Protein AF-A0A956EXV2-F1 (afdb_monomer_lite)

Structure (mmCIF, N/CA/C/O backbone):
data_AF-A0A956EXV2-F1
#
_entry.id   AF-A0A956EXV2-F1
#
loop_
_atom_site.group_PDB
_atom_site.id
_atom_site.type_symbol
_atom_site.label_atom_id
_atom_site.label_alt_id
_atom_site.label_comp_id
_atom_site.label_asym_id
_atom_site.label_entity_id
_atom_site.label_seq_id
_atom_site.pdbx_PDB_ins_code
_atom_site.Cartn_x
_atom_site.Cartn_y
_atom_site.Cartn_z
_atom_site.occupancy
_atom_site.B_iso_or_equiv
_atom_site.auth_seq_id
_atom_site.auth_comp_id
_atom_site.auth_asym_id
_atom_site.auth_atom_id
_atom_site.pdbx_PDB_model_num
ATOM 1 N N . MET A 1 1 ? 11.200 44.964 -52.178 1.00 50.19 1 MET A N 1
ATOM 2 C CA . MET A 1 1 ? 11.858 43.839 -51.474 1.00 50.19 1 MET A CA 1
ATOM 3 C C . MET A 1 1 ? 10.783 43.235 -50.560 1.00 50.19 1 MET A C 1
ATOM 5 O O . MET A 1 1 ? 10.459 43.882 -49.587 1.00 50.19 1 MET A O 1
ATOM 9 N N . ARG A 1 2 ? 9.928 42.245 -50.866 1.00 44.88 2 ARG A N 1
ATOM 10 C CA . ARG A 1 2 ? 9.985 40.913 -51.506 1.00 44.88 2 ARG A CA 1
ATOM 11 C C . ARG A 1 2 ? 10.967 39.927 -50.848 1.00 44.88 2 ARG A C 1
ATOM 13 O O . ARG A 1 2 ? 12.160 40.112 -51.040 1.00 44.88 2 ARG A O 1
ATOM 20 N N . ARG A 1 3 ? 10.377 38.839 -50.294 1.00 44.72 3 ARG A N 1
ATOM 21 C CA . ARG A 1 3 ? 10.898 37.462 -50.054 1.00 44.72 3 ARG A CA 1
ATOM 22 C C . ARG A 1 3 ? 11.590 37.248 -48.686 1.00 44.72 3 ARG A C 1
ATOM 24 O O . ARG A 1 3 ? 12.469 38.021 -48.370 1.00 44.72 3 ARG A O 1
ATOM 31 N N . GLN A 1 4 ? 11.305 36.256 -47.830 1.00 49.03 4 GLN A N 1
ATOM 32 C CA . GLN A 1 4 ? 10.443 35.062 -47.842 1.00 49.03 4 GLN A CA 1
ATOM 33 C C . GLN A 1 4 ? 10.133 34.625 -46.394 1.00 49.03 4 GLN A C 1
ATOM 35 O O . GLN A 1 4 ? 11.054 34.548 -45.589 1.00 49.03 4 GLN A O 1
ATOM 40 N N . LEU A 1 5 ? 8.892 34.235 -46.101 1.00 48.59 5 LEU A N 1
ATOM 41 C CA . LEU A 1 5 ? 8.572 33.233 -45.075 1.00 48.59 5 LEU A CA 1
ATOM 42 C C . LEU A 1 5 ? 7.427 32.384 -45.630 1.00 48.59 5 LEU A C 1
ATOM 44 O O . LEU A 1 5 ? 6.252 32.688 -45.451 1.00 48.59 5 LEU A O 1
ATOM 48 N N . THR A 1 6 ? 7.799 31.349 -46.376 1.00 55.03 6 THR A N 1
ATOM 49 C CA . THR A 1 6 ? 6.887 30.311 -46.857 1.00 55.03 6 THR A CA 1
ATOM 50 C C . THR A 1 6 ? 7.586 28.972 -46.671 1.00 55.03 6 THR A C 1
ATOM 52 O O . THR A 1 6 ? 8.778 28.877 -46.947 1.00 55.03 6 THR A O 1
ATOM 55 N N . ALA A 1 7 ? 6.804 27.963 -46.286 1.00 51.31 7 ALA A N 1
ATOM 56 C CA . ALA A 1 7 ? 7.118 26.533 -46.316 1.00 51.31 7 ALA A CA 1
ATOM 57 C C . ALA A 1 7 ? 7.865 25.937 -45.106 1.00 51.31 7 ALA A C 1
ATOM 59 O O . ALA A 1 7 ? 9.053 25.649 -45.161 1.00 51.31 7 ALA A O 1
ATOM 60 N N . CYS A 1 8 ? 7.104 25.623 -44.052 1.00 43.53 8 CYS A N 1
ATOM 61 C CA . CYS A 1 8 ? 7.173 24.292 -43.422 1.00 43.53 8 CYS A CA 1
ATOM 62 C C . CYS A 1 8 ? 5.830 23.881 -42.775 1.00 43.53 8 CYS A C 1
ATOM 64 O O . CYS A 1 8 ? 5.778 23.197 -41.762 1.00 43.53 8 CYS A O 1
ATOM 66 N N . CYS A 1 9 ? 4.718 24.309 -43.381 1.00 48.44 9 CYS A N 1
ATOM 67 C CA . CYS A 1 9 ? 3.395 23.717 -43.190 1.00 48.44 9 CYS A CA 1
ATOM 68 C C . CYS A 1 9 ? 3.060 22.991 -44.491 1.00 48.44 9 CYS A C 1
ATOM 70 O O . CYS A 1 9 ? 2.515 23.635 -45.377 1.00 48.44 9 CYS A O 1
ATOM 72 N N . LEU A 1 10 ? 3.490 21.732 -44.652 1.00 52.62 10 LEU A N 1
ATOM 73 C CA . LEU A 1 10 ? 3.003 20.784 -45.676 1.00 52.62 10 LEU A CA 1
ATOM 74 C C . LEU A 1 10 ? 3.751 19.439 -45.580 1.00 52.62 10 LEU A C 1
ATOM 76 O O . LEU A 1 10 ? 4.427 19.039 -46.515 1.00 52.62 10 LEU A O 1
ATOM 80 N N . VAL A 1 11 ? 3.618 18.725 -44.457 1.00 48.88 11 VAL A N 1
ATOM 81 C CA . VAL A 1 11 ? 3.623 17.246 -44.463 1.00 48.88 11 VAL A CA 1
ATOM 82 C C . VAL A 1 11 ? 2.643 16.757 -43.388 1.00 48.88 11 VAL A C 1
ATOM 84 O O . VAL A 1 11 ? 3.013 16.205 -42.360 1.00 48.88 11 VAL A O 1
ATOM 87 N N . CYS A 1 12 ? 1.354 17.008 -43.611 1.00 48.00 12 CYS A N 1
ATOM 88 C CA . CYS A 1 12 ? 0.331 16.057 -43.188 1.00 48.00 12 CYS A CA 1
ATOM 89 C C . CYS A 1 12 ? 0.292 14.993 -44.280 1.00 48.00 12 CYS A C 1
ATOM 91 O O . CYS A 1 12 ? -0.052 15.369 -45.388 1.00 48.00 12 CYS A O 1
ATOM 93 N N . PHE A 1 13 ? 0.631 13.730 -44.025 1.00 48.88 13 PHE A N 1
ATOM 94 C CA . PHE A 1 13 ? 0.027 12.591 -44.734 1.00 48.88 13 PHE A CA 1
ATOM 95 C C . PHE A 1 13 ? 0.454 11.280 -44.054 1.00 48.88 13 PHE A C 1
ATOM 97 O O . PHE A 1 13 ? 1.643 11.005 -43.948 1.00 48.88 13 PHE A O 1
ATOM 104 N N . ALA A 1 14 ? -0.545 10.485 -43.655 1.00 51.59 14 ALA A N 1
ATOM 105 C CA . ALA A 1 14 ? -0.476 9.102 -43.159 1.00 51.59 14 ALA A CA 1
ATOM 106 C C . ALA A 1 14 ? -0.358 8.860 -41.635 1.00 51.59 14 ALA A C 1
ATOM 108 O O . ALA A 1 14 ? 0.588 8.233 -41.182 1.00 51.59 14 ALA A O 1
ATOM 109 N N . TRP A 1 15 ? -1.392 9.222 -40.861 1.00 46.12 15 TRP A N 1
ATOM 110 C CA . TRP A 1 15 ? -2.119 8.226 -40.045 1.00 46.12 15 TRP A CA 1
ATOM 111 C C . TRP A 1 15 ? -3.478 8.783 -39.572 1.00 46.12 15 TRP A C 1
ATOM 113 O O . TRP A 1 15 ? -3.546 9.657 -38.719 1.00 46.12 15 TRP A O 1
ATOM 123 N N . GLY A 1 16 ? -4.557 8.285 -40.182 1.00 43.16 16 GLY A N 1
ATOM 124 C CA . GLY A 1 16 ? -5.881 8.084 -39.577 1.00 43.16 16 GLY A CA 1
ATOM 125 C C . GLY A 1 16 ? -6.568 9.228 -38.821 1.00 43.16 16 GLY A C 1
ATOM 126 O O . GLY A 1 16 ? -6.658 9.182 -37.600 1.00 43.16 16 GLY A O 1
ATOM 127 N N . CYS A 1 17 ? -7.224 10.143 -39.543 1.00 44.31 17 CYS A N 1
ATOM 128 C CA . CYS A 1 17 ? -8.406 10.830 -39.017 1.00 44.31 17 CYS A CA 1
ATOM 129 C C . CYS A 1 17 ? -9.590 9.848 -38.989 1.00 44.31 17 CYS A C 1
ATOM 131 O O . CYS A 1 17 ? -10.253 9.649 -40.009 1.00 44.31 17 CYS A O 1
ATOM 133 N N . ALA A 1 18 ? -9.864 9.245 -37.833 1.00 48.44 18 ALA A N 1
ATOM 134 C CA . ALA A 1 18 ? -11.188 8.713 -37.540 1.00 48.44 18 ALA A CA 1
ATOM 135 C C . ALA A 1 18 ? -12.048 9.859 -36.988 1.00 48.44 18 ALA A C 1
ATOM 137 O O . ALA A 1 18 ? -11.715 10.478 -35.985 1.00 48.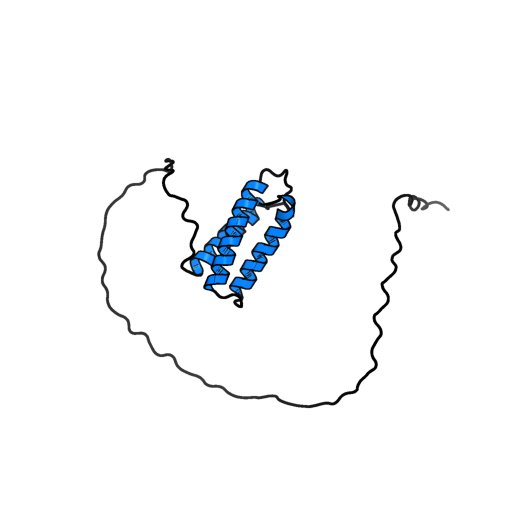44 18 ALA A O 1
ATOM 138 N N . LYS A 1 19 ? -13.099 10.156 -37.751 1.00 50.03 19 LYS A N 1
ATOM 139 C CA . LYS A 1 19 ? -14.273 10.989 -37.473 1.00 50.03 19 LYS A CA 1
ATOM 140 C C . LYS A 1 19 ? -14.555 11.193 -35.969 1.00 50.03 19 LYS A C 1
ATOM 142 O O . LYS A 1 19 ? -14.945 10.256 -35.281 1.00 50.03 19 LYS A O 1
ATOM 147 N N . ASP A 1 20 ? -14.401 12.427 -35.502 1.00 53.47 20 ASP A N 1
ATOM 148 C CA . ASP A 1 20 ? -14.972 12.905 -34.242 1.00 53.47 20 ASP A CA 1
ATOM 149 C C . ASP A 1 20 ? -16.452 13.215 -34.520 1.00 53.47 20 ASP A C 1
ATOM 151 O O . ASP A 1 20 ? -16.786 14.218 -35.153 1.00 53.47 20 ASP A O 1
ATOM 155 N N . GLU A 1 21 ? -17.331 12.272 -34.188 1.00 61.81 21 GLU A N 1
ATOM 156 C CA . GLU A 1 21 ? -18.782 12.448 -34.246 1.00 61.81 21 GLU A CA 1
ATOM 157 C C . GLU A 1 21 ? -19.288 12.362 -32.796 1.00 61.81 21 GLU A C 1
ATOM 159 O O . GLU A 1 21 ? -19.143 11.307 -32.169 1.00 61.81 21 GLU A O 1
ATOM 164 N N . PRO A 1 22 ? -19.797 13.458 -32.201 1.00 71.94 22 PRO A N 1
ATOM 165 C CA . PRO A 1 22 ? -20.279 13.426 -30.826 1.00 71.94 22 PRO A CA 1
ATOM 166 C C . PRO A 1 22 ? -21.553 12.567 -30.735 1.00 71.94 22 PRO A C 1
ATOM 168 O O . PRO A 1 22 ? -22.411 12.658 -31.618 1.00 71.94 22 PRO A O 1
ATOM 171 N N . PRO A 1 23 ? -21.722 11.747 -29.678 1.00 74.12 23 PRO A N 1
ATOM 172 C CA . PRO A 1 23 ? -22.937 10.961 -29.500 1.00 74.12 23 PRO A CA 1
ATOM 173 C C . PRO A 1 23 ? -24.167 11.880 -29.365 1.00 74.12 23 PRO A C 1
ATOM 175 O O . PRO A 1 23 ? -24.061 12.965 -28.782 1.00 74.12 23 PRO A O 1
ATOM 178 N N . PRO A 1 24 ? -25.346 11.469 -29.872 1.00 68.75 24 PRO A N 1
ATOM 179 C CA . PRO A 1 24 ? -26.566 12.256 -29.751 1.00 68.75 24 PRO A CA 1
ATOM 180 C C . PRO A 1 24 ? -26.945 12.442 -28.277 1.00 68.75 24 PRO A C 1
ATOM 182 O O . PRO A 1 24 ? -26.945 11.494 -27.490 1.00 68.75 24 PRO A O 1
ATOM 185 N N . ALA A 1 25 ? -27.279 13.683 -27.918 1.00 70.06 25 ALA A N 1
ATOM 186 C CA . ALA A 1 25 ? -27.770 14.040 -26.595 1.00 70.06 25 ALA A CA 1
ATOM 187 C C . ALA A 1 25 ? -29.050 13.247 -26.248 1.00 70.06 25 ALA A C 1
ATOM 189 O O . ALA A 1 25 ? -29.903 13.059 -27.123 1.00 70.06 25 ALA A O 1
ATOM 190 N N . PRO A 1 26 ? -29.222 12.797 -24.991 1.00 73.75 26 PRO A N 1
ATOM 191 C CA . PRO A 1 26 ? -30.471 12.182 -24.559 1.00 73.75 26 PRO A CA 1
ATOM 192 C C . PRO A 1 26 ? -31.632 13.193 -24.644 1.00 73.75 26 PRO A C 1
ATOM 194 O O . PRO A 1 26 ? -31.415 14.394 -24.451 1.00 73.75 26 PRO A O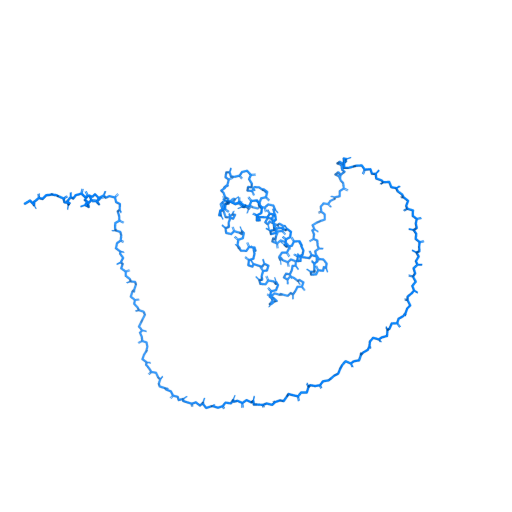 1
ATOM 197 N N . PRO A 1 27 ? -32.869 12.736 -24.921 1.00 67.56 27 PRO A N 1
ATOM 198 C CA . PRO A 1 27 ? -34.027 13.614 -25.011 1.00 67.56 27 PRO A CA 1
ATOM 199 C C . PRO A 1 27 ? -34.285 14.316 -23.674 1.00 67.56 27 PRO A C 1
ATOM 201 O O . PRO A 1 27 ? -34.484 13.683 -22.637 1.00 67.56 27 PRO A O 1
ATOM 204 N N . VAL A 1 28 ? -34.290 15.646 -23.738 1.00 63.44 28 VAL A N 1
ATOM 205 C CA . VAL A 1 28 ? -34.676 16.560 -22.663 1.00 63.44 28 VAL A CA 1
ATOM 206 C C . VAL A 1 28 ? -36.155 16.327 -22.353 1.00 63.44 28 VAL A C 1
ATOM 208 O O . VAL A 1 28 ? -37.024 16.634 -23.169 1.00 63.44 28 VAL A O 1
ATOM 211 N N . ALA A 1 29 ? -36.443 15.753 -21.187 1.00 61.88 29 ALA A N 1
ATOM 212 C CA . ALA A 1 29 ? -37.802 15.686 -20.668 1.00 61.88 29 ALA A CA 1
ATOM 213 C C . ALA A 1 29 ? -38.284 17.103 -20.289 1.00 61.88 29 ALA A C 1
ATOM 215 O O . ALA A 1 29 ? -37.496 17.891 -19.757 1.00 61.88 29 ALA A O 1
ATOM 216 N N . PRO A 1 30 ? -39.551 17.454 -20.574 1.00 55.28 30 PRO A N 1
ATOM 217 C CA . PRO A 1 30 ? -40.077 18.786 -20.321 1.00 55.28 30 PRO A CA 1
ATOM 218 C C . PRO A 1 30 ? -40.282 19.071 -18.830 1.00 55.28 30 PRO A C 1
ATOM 220 O O . PRO A 1 30 ? -40.613 18.196 -18.032 1.00 55.28 30 PRO A O 1
ATOM 223 N N . ALA A 1 31 ? -40.108 20.355 -18.526 1.00 52.97 31 ALA A N 1
ATOM 224 C CA . ALA A 1 31 ? -40.298 21.031 -17.257 1.00 52.97 31 ALA A CA 1
ATOM 225 C C . ALA A 1 31 ? -41.537 20.584 -16.466 1.00 52.97 31 ALA A C 1
ATOM 227 O O . ALA A 1 31 ? -42.655 20.582 -16.985 1.00 52.97 31 ALA A O 1
ATOM 228 N N . GLN A 1 32 ? -41.337 20.352 -15.169 1.00 54.75 32 GLN A N 1
ATOM 229 C CA . GLN A 1 32 ? -42.355 20.614 -14.160 1.00 54.75 32 GLN A CA 1
ATOM 230 C C . GLN A 1 32 ? -41.813 21.671 -13.201 1.00 54.75 32 GLN A C 1
ATOM 232 O O . GLN A 1 32 ? -40.666 21.611 -12.763 1.00 54.75 32 GLN A O 1
ATOM 237 N N . ALA A 1 33 ? -42.651 22.682 -13.013 1.00 46.44 33 ALA A N 1
ATOM 238 C CA . ALA A 1 33 ? -42.412 23.895 -12.265 1.00 46.44 33 ALA A CA 1
ATOM 239 C C . ALA A 1 33 ? -42.403 23.664 -10.744 1.00 46.44 33 ALA A C 1
ATOM 241 O O . ALA A 1 33 ? -42.847 22.635 -10.242 1.00 46.44 33 ALA A O 1
ATOM 242 N N . GLU A 1 34 ? -41.878 24.684 -10.076 1.00 46.59 34 GLU A N 1
ATOM 243 C CA . GLU A 1 34 ? -41.601 24.888 -8.650 1.00 46.59 34 GLU A CA 1
ATOM 244 C C . GLU A 1 34 ? -42.835 24.719 -7.728 1.00 46.59 34 GLU A C 1
ATOM 246 O O . GLU A 1 34 ? -43.969 24.689 -8.216 1.00 46.59 34 GLU A O 1
ATOM 251 N N . PRO A 1 35 ? -42.648 24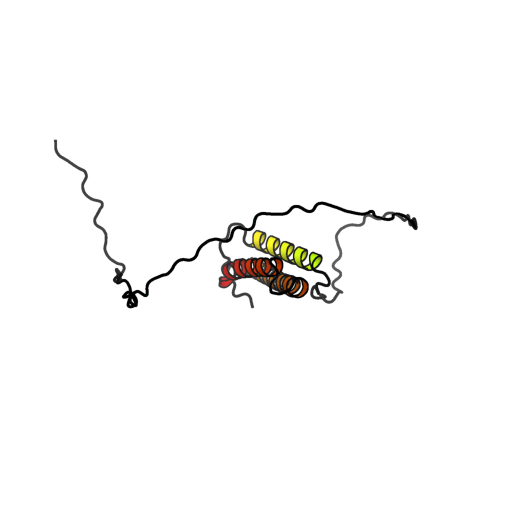.635 -6.392 1.00 52.75 35 PRO A N 1
ATOM 252 C CA . PRO A 1 35 ? -42.520 25.884 -5.633 1.00 52.75 35 PRO A CA 1
ATOM 253 C C . PRO A 1 35 ? -41.519 25.874 -4.461 1.00 52.75 35 PRO A C 1
ATOM 255 O O . PRO A 1 35 ? -41.103 24.843 -3.938 1.00 52.75 35 PRO A O 1
ATOM 258 N N . SER A 1 36 ? -41.188 27.111 -4.094 1.00 51.00 36 SER A N 1
ATOM 259 C CA . SER A 1 36 ? -40.627 27.654 -2.858 1.00 51.00 36 SER A CA 1
ATOM 260 C C . SER A 1 36 ? -40.996 26.936 -1.554 1.00 51.00 36 SER A C 1
ATOM 262 O O . SER A 1 36 ? -42.142 26.541 -1.389 1.00 51.00 36 SER A O 1
ATOM 264 N N . ASP A 1 37 ? -40.044 26.895 -0.617 1.00 47.78 37 ASP A N 1
ATOM 265 C CA . ASP A 1 37 ? -40.225 27.223 0.813 1.00 47.78 37 ASP A CA 1
ATOM 266 C C . ASP A 1 37 ? -38.806 27.301 1.426 1.00 47.78 37 ASP A C 1
ATOM 268 O O . ASP A 1 37 ? -38.003 26.383 1.272 1.00 47.78 37 ASP A O 1
ATOM 272 N N . GLU A 1 38 ? -38.297 28.474 1.786 1.00 46.94 38 GLU A N 1
ATOM 273 C CA . GLU A 1 38 ? -38.554 29.164 3.055 1.00 46.94 38 GLU A CA 1
ATOM 274 C C . GLU A 1 38 ? -37.762 28.539 4.224 1.00 46.94 38 GLU A C 1
ATOM 276 O O . GLU A 1 38 ? -37.874 27.367 4.557 1.00 46.94 38 GLU A O 1
ATOM 281 N N . ASP A 1 39 ? -36.872 29.367 4.771 1.00 50.16 39 ASP A N 1
ATOM 282 C CA . ASP A 1 39 ? -36.596 29.504 6.198 1.00 50.16 39 ASP A CA 1
ATOM 283 C C . ASP A 1 39 ? -36.508 28.225 7.060 1.00 50.16 39 ASP A C 1
ATOM 285 O O . ASP A 1 39 ? -37.507 27.644 7.478 1.00 50.16 39 ASP A O 1
ATOM 289 N N . GLN A 1 40 ? -35.282 27.865 7.461 1.00 50.22 40 GLN A N 1
ATOM 290 C CA . GLN A 1 40 ? -35.029 27.586 8.879 1.00 50.22 40 GLN A CA 1
ATOM 291 C C . GLN A 1 40 ? -33.540 27.634 9.218 1.00 50.22 40 GLN A C 1
ATOM 293 O O . GLN A 1 40 ? -32.778 26.672 9.137 1.00 50.22 40 GLN A O 1
ATOM 298 N N . ARG A 1 41 ? -33.164 28.827 9.662 1.00 52.66 41 ARG A N 1
ATOM 299 C CA . ARG A 1 41 ? -32.132 29.073 10.663 1.00 52.66 41 ARG A CA 1
ATOM 300 C C . ARG A 1 41 ? -32.610 28.505 12.005 1.00 52.66 41 ARG A C 1
ATOM 302 O O . ARG A 1 41 ? -33.698 28.867 12.445 1.00 52.66 41 ARG A O 1
ATOM 309 N N . PRO A 1 42 ? -31.766 27.750 12.721 1.00 49.34 42 PRO A N 1
ATOM 310 C CA . PRO A 1 42 ? -31.757 27.844 14.175 1.00 49.34 42 PRO A CA 1
ATOM 311 C C . PRO A 1 42 ? -30.468 28.524 14.641 1.00 49.34 42 PRO A C 1
ATOM 313 O O . PRO A 1 42 ? -29.357 28.031 14.458 1.00 49.34 42 PRO A O 1
ATOM 316 N N . GLU A 1 43 ? -30.643 29.695 15.248 1.00 51.50 43 GLU A N 1
ATOM 317 C CA . GLU A 1 43 ? -29.754 30.184 16.301 1.00 51.50 43 GLU A CA 1
ATOM 318 C C . GLU A 1 43 ? -29.847 29.299 17.554 1.00 51.50 43 GLU A C 1
ATOM 320 O O . GLU A 1 43 ? -30.893 28.700 17.799 1.00 51.50 43 GLU A O 1
ATOM 325 N N . LYS A 1 44 ? -28.816 29.429 18.412 1.00 43.69 44 LYS A N 1
ATOM 326 C CA . LYS A 1 44 ? -28.768 29.112 19.861 1.00 43.69 44 LYS A CA 1
ATOM 327 C C . LYS A 1 44 ? -28.655 27.622 20.221 1.00 43.69 44 LYS A C 1
ATOM 329 O O . LYS A 1 44 ? -29.332 26.798 19.638 1.00 43.69 44 LYS A O 1
ATOM 334 N N . ALA A 1 45 ? -27.866 27.187 21.206 1.00 44.19 45 ALA A N 1
ATOM 335 C CA . ALA A 1 45 ? -27.105 27.809 22.302 1.00 44.19 45 ALA A CA 1
ATOM 336 C C . ALA A 1 45 ? -25.919 26.855 22.628 1.00 44.19 45 ALA A C 1
ATOM 338 O O . ALA A 1 45 ? -26.038 25.658 22.400 1.00 44.19 45 ALA A O 1
ATOM 339 N N . ALA A 1 46 ? -24.693 27.305 22.907 1.00 47.69 46 ALA A N 1
ATOM 340 C CA . ALA A 1 46 ? -24.185 27.696 24.230 1.00 47.69 46 ALA A CA 1
ATOM 341 C C . ALA A 1 46 ? -24.601 26.762 25.390 1.00 47.69 46 ALA A C 1
ATOM 343 O O . ALA A 1 46 ? -25.672 26.956 25.949 1.00 47.69 46 ALA A O 1
ATOM 344 N N . GLU A 1 47 ? -23.714 25.822 25.743 1.00 46.91 47 GLU A N 1
ATOM 345 C CA . GLU A 1 47 ? -23.516 25.187 27.067 1.00 46.91 47 GLU A CA 1
ATOM 346 C C . GLU A 1 47 ? -22.165 24.433 26.947 1.00 46.91 47 GLU A C 1
ATOM 348 O O . GLU A 1 47 ? -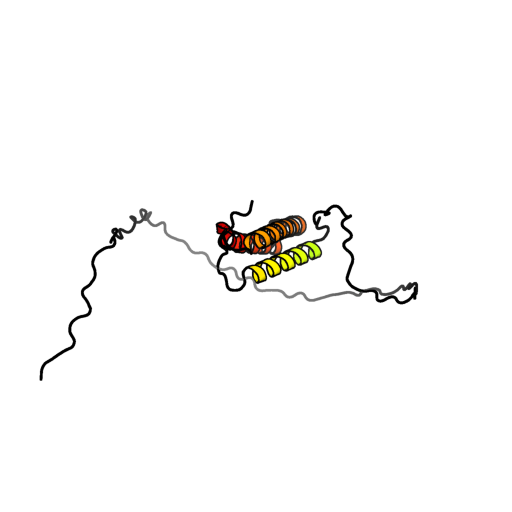22.044 23.515 26.143 1.00 46.91 47 GLU A O 1
ATOM 353 N N . GLU A 1 48 ? -20.997 24.970 27.306 1.00 41.53 48 GLU A N 1
ATOM 354 C CA . GLU A 1 48 ? -20.415 25.280 28.623 1.00 41.53 48 GLU A CA 1
ATOM 355 C C . GLU A 1 48 ? -20.407 24.110 29.635 1.00 41.53 48 GLU A C 1
ATOM 357 O O . GLU A 1 48 ? -21.455 23.694 30.106 1.00 41.53 48 GLU A O 1
ATOM 362 N N . GLN A 1 49 ? -19.173 23.689 29.987 1.00 43.94 49 GLN A N 1
ATOM 363 C CA . GLN A 1 49 ? -18.727 22.976 31.207 1.00 43.94 49 GLN A CA 1
ATOM 364 C C . GLN A 1 49 ? -19.178 21.503 31.384 1.00 43.94 49 GLN A C 1
ATOM 366 O O . GLN A 1 49 ? -20.250 21.102 30.973 1.00 43.94 49 GLN A O 1
ATOM 371 N N . GLU A 1 50 ? -18.401 20.572 31.948 1.00 42.91 50 GLU A N 1
ATOM 372 C CA . GLU A 1 50 ? -17.207 20.648 32.791 1.00 42.91 50 GLU A CA 1
ATOM 373 C C . GLU A 1 50 ? -16.448 19.305 32.733 1.00 42.91 50 GLU A C 1
ATOM 375 O O . GLU A 1 50 ? -17.044 18.238 32.575 1.00 42.91 50 GLU A O 1
ATOM 380 N N . ALA A 1 51 ? -15.127 19.354 32.897 1.00 51.19 51 ALA A N 1
ATOM 381 C CA . ALA A 1 51 ? -14.331 18.197 33.293 1.00 51.19 51 ALA A CA 1
ATOM 382 C C . ALA A 1 51 ? -14.542 17.904 34.787 1.00 51.19 51 ALA A C 1
ATOM 384 O O . ALA A 1 51 ? -14.687 18.840 35.567 1.00 51.19 51 ALA A O 1
ATOM 385 N N . PRO A 1 52 ? -14.410 16.641 35.216 1.00 48.78 52 PRO A N 1
ATOM 386 C CA . PRO A 1 52 ? -13.620 16.439 36.425 1.00 48.78 52 PRO A CA 1
ATOM 387 C C . PRO A 1 52 ? -12.593 15.308 36.306 1.00 48.78 52 PRO A C 1
ATOM 389 O O . PRO A 1 52 ? -12.877 14.177 35.922 1.00 48.78 52 PRO A O 1
ATOM 392 N N . GLU A 1 53 ? -11.371 15.714 36.640 1.00 41.88 53 GLU A N 1
ATOM 393 C CA . GLU A 1 53 ? -10.394 15.074 37.521 1.00 41.88 53 GLU A CA 1
ATOM 394 C C . GLU A 1 53 ? -10.206 13.548 37.507 1.00 41.88 53 GLU A C 1
ATOM 396 O O . GLU A 1 53 ? -11.034 12.736 37.912 1.00 41.88 53 GLU A O 1
ATOM 401 N N . ALA A 1 54 ? -8.966 13.199 37.167 1.00 51.94 54 ALA A N 1
ATOM 402 C CA . ALA A 1 54 ? -8.297 11.969 37.542 1.00 51.94 54 ALA A CA 1
ATOM 403 C C . ALA A 1 54 ? -8.210 11.785 39.068 1.00 51.94 54 ALA A C 1
ATOM 405 O O . ALA A 1 54 ? -8.029 12.753 39.804 1.00 51.94 54 ALA A O 1
ATOM 406 N N . PRO A 1 55 ? -8.105 10.530 39.523 1.00 55.78 55 PRO A N 1
ATOM 407 C CA . PRO A 1 55 ? -7.256 10.205 40.657 1.00 55.78 55 PRO A CA 1
ATOM 408 C C . PRO A 1 55 ? -5.971 9.501 40.199 1.00 55.78 55 PRO A C 1
ATOM 410 O O . PRO A 1 55 ? -5.981 8.474 39.520 1.00 55.78 55 PRO A O 1
ATOM 413 N N . ALA A 1 56 ? -4.845 10.073 40.618 1.00 45.78 56 ALA A N 1
ATOM 414 C CA . ALA A 1 56 ? -3.546 9.422 40.655 1.00 45.78 56 ALA A CA 1
ATOM 415 C C . ALA A 1 56 ? -3.431 8.516 41.895 1.00 45.78 56 ALA A C 1
ATOM 417 O O . ALA A 1 56 ? -3.939 8.878 42.953 1.00 45.78 56 ALA A O 1
ATOM 418 N N . ALA A 1 57 ? -2.690 7.406 41.767 1.00 39.81 57 ALA A N 1
ATOM 419 C CA . ALA A 1 57 ? -1.597 6.966 42.658 1.00 39.81 57 ALA A CA 1
ATOM 420 C C . ALA A 1 57 ? -1.510 5.434 42.831 1.00 39.81 57 ALA A C 1
ATOM 422 O O . ALA A 1 57 ? -2.509 4.760 43.059 1.00 39.81 57 ALA A O 1
ATOM 423 N N . GLY A 1 58 ? -0.269 4.928 42.799 1.00 40.34 58 GLY A N 1
ATOM 424 C CA . GLY A 1 58 ? 0.136 3.559 43.154 1.00 40.34 58 GLY A CA 1
ATOM 425 C C . GLY A 1 58 ? 0.898 2.875 42.012 1.00 40.34 58 GLY A C 1
ATOM 426 O O . GLY A 1 58 ? 0.299 2.159 41.226 1.00 40.34 58 GLY A O 1
ATOM 427 N N . ALA A 1 59 ? 2.146 3.233 41.692 1.00 43.47 59 ALA A N 1
ATOM 428 C CA . ALA A 1 59 ? 3.376 2.830 42.386 1.00 43.47 59 ALA A CA 1
ATOM 429 C C . ALA A 1 59 ? 3.481 1.309 42.614 1.00 43.47 59 ALA A C 1
ATOM 431 O O . ALA A 1 59 ? 2.996 0.823 43.624 1.00 43.47 59 ALA A O 1
ATOM 432 N N . ASP A 1 60 ? 4.164 0.598 41.706 1.00 43.22 60 ASP A N 1
ATOM 433 C CA . ASP A 1 60 ? 5.192 -0.377 42.096 1.00 43.22 60 ASP A CA 1
ATOM 434 C C . ASP A 1 60 ? 6.162 -0.664 40.929 1.00 43.22 60 ASP A C 1
ATOM 436 O O . ASP A 1 60 ? 5.771 -1.021 39.817 1.00 43.22 60 ASP A O 1
ATOM 440 N N . LEU A 1 61 ? 7.449 -0.437 41.192 1.00 50.88 61 LEU A N 1
ATOM 441 C CA . LEU A 1 61 ? 8.600 -0.692 40.327 1.00 50.88 61 LEU A CA 1
ATOM 442 C C . LEU A 1 61 ? 9.324 -1.929 40.872 1.00 50.88 61 LEU A C 1
ATOM 444 O O . LEU A 1 61 ? 9.880 -1.837 41.966 1.00 50.88 61 LEU A O 1
ATOM 448 N N . PRO A 1 62 ? 9.526 -3.000 40.090 1.00 58.34 62 PRO A N 1
ATOM 449 C CA . PRO A 1 62 ? 10.680 -3.854 40.300 1.00 58.34 62 PRO A CA 1
ATOM 450 C C . PRO A 1 62 ? 11.833 -3.401 39.402 1.00 58.34 62 PRO A C 1
ATOM 452 O O . PRO A 1 62 ? 11.854 -3.561 38.181 1.00 58.34 62 PRO A O 1
ATOM 455 N N . LYS A 1 63 ? 12.838 -2.844 40.071 1.00 41.19 63 LYS A N 1
ATOM 456 C CA . LYS A 1 63 ? 14.210 -2.677 39.600 1.00 41.19 63 LYS A CA 1
ATOM 457 C C . LYS A 1 63 ? 14.763 -4.053 39.203 1.00 41.19 63 LYS A C 1
ATOM 459 O O . LYS A 1 63 ? 14.940 -4.902 40.069 1.00 41.19 63 LYS A O 1
ATOM 464 N N . SER A 1 64 ? 15.084 -4.264 37.928 1.00 41.62 64 SER A N 1
ATOM 465 C CA . SER A 1 64 ? 15.973 -5.360 37.527 1.00 41.62 64 SER A CA 1
ATOM 466 C C . SER A 1 64 ? 17.043 -4.842 36.580 1.00 41.62 64 SER A C 1
ATOM 468 O O . SER A 1 64 ? 16.874 -4.711 35.370 1.00 41.62 64 SER A O 1
ATOM 470 N N . THR A 1 65 ? 18.150 -4.466 37.204 1.00 49.50 65 THR A N 1
ATOM 471 C CA . THR A 1 65 ? 19.444 -4.231 36.587 1.00 49.50 65 THR A CA 1
ATOM 472 C C . THR A 1 65 ? 20.099 -5.574 36.296 1.00 49.50 65 THR A C 1
ATOM 474 O O . THR A 1 65 ? 20.424 -6.291 37.235 1.00 49.50 65 THR A O 1
ATOM 477 N N . ASN A 1 66 ? 20.325 -5.877 35.023 1.00 44.38 66 ASN A N 1
ATOM 478 C CA . ASN A 1 66 ? 21.451 -6.657 34.502 1.00 44.38 66 ASN A CA 1
ATOM 479 C C . ASN A 1 66 ? 21.499 -6.298 33.011 1.00 44.38 66 ASN A C 1
ATOM 481 O O . ASN A 1 66 ? 20.519 -6.464 32.300 1.00 44.38 66 ASN A O 1
ATOM 485 N N . GLY A 1 67 ? 22.521 -5.615 32.518 1.00 35.22 67 GLY A N 1
ATOM 486 C CA . GLY A 1 67 ? 23.884 -6.120 32.503 1.00 35.22 67 GLY A CA 1
ATOM 487 C C . GLY A 1 67 ? 24.196 -6.427 31.040 1.00 35.22 67 GLY A C 1
ATOM 488 O O . GLY A 1 67 ? 23.484 -7.186 30.397 1.00 35.22 67 GLY A O 1
ATOM 489 N N . ALA A 1 68 ? 25.192 -5.721 30.519 1.00 39.53 68 ALA A N 1
ATOM 490 C CA . ALA A 1 68 ? 25.639 -5.675 29.135 1.00 39.53 68 ALA A CA 1
ATOM 491 C C . ALA A 1 68 ? 25.613 -7.011 28.377 1.00 39.53 68 ALA A C 1
ATOM 493 O O . ALA A 1 68 ? 25.946 -8.047 28.940 1.00 39.53 68 ALA A O 1
ATOM 494 N N . THR A 1 69 ? 25.379 -6.942 27.062 1.00 34.12 69 THR A N 1
ATOM 495 C CA . THR A 1 69 ? 26.335 -7.429 26.049 1.00 34.12 69 THR A CA 1
ATOM 496 C C . THR A 1 69 ? 25.912 -6.907 24.673 1.00 34.12 69 THR A C 1
ATOM 498 O O . THR A 1 69 ? 24.897 -7.309 24.112 1.00 34.12 69 THR A O 1
ATOM 501 N N . ALA A 1 70 ? 26.711 -5.994 24.123 1.00 49.44 70 ALA A N 1
ATOM 502 C CA . ALA A 1 70 ? 26.767 -5.762 22.689 1.00 49.44 70 ALA A CA 1
ATOM 503 C C . ALA A 1 70 ? 27.311 -7.031 22.017 1.00 49.44 70 ALA A C 1
ATOM 505 O O . ALA A 1 70 ? 28.346 -7.543 22.438 1.00 49.44 70 ALA A O 1
ATOM 506 N N . THR A 1 71 ? 26.649 -7.553 20.985 1.00 39.03 71 THR A N 1
ATOM 507 C CA . THR A 1 71 ? 27.202 -8.583 20.084 1.00 39.03 71 THR A CA 1
ATOM 508 C C . THR A 1 71 ? 26.527 -8.446 18.710 1.00 39.03 71 THR A C 1
ATOM 510 O O . THR A 1 71 ? 25.348 -8.090 18.655 1.00 39.03 71 THR A O 1
ATOM 513 N N . PRO A 1 72 ? 27.282 -8.596 17.604 1.00 45.53 72 PRO A N 1
ATOM 514 C CA . PRO A 1 72 ? 26.990 -7.944 16.335 1.00 45.53 72 PRO A CA 1
ATOM 515 C C . PRO A 1 72 ? 25.977 -8.698 15.471 1.00 45.53 72 PRO A C 1
ATOM 517 O O . PRO A 1 72 ? 25.687 -9.877 15.665 1.00 45.53 72 PRO A O 1
ATOM 520 N N . GLN A 1 73 ? 25.474 -7.973 14.472 1.00 50.97 73 GLN A N 1
ATOM 521 C CA . GLN A 1 73 ? 24.731 -8.504 13.337 1.00 50.97 73 GLN A CA 1
ATOM 522 C C . GLN A 1 73 ? 25.509 -9.655 12.684 1.00 50.97 73 GLN A C 1
ATOM 524 O O . GLN A 1 73 ? 26.645 -9.475 12.253 1.00 50.97 73 GLN A O 1
ATOM 529 N N . GLY A 1 74 ? 24.883 -10.825 12.586 1.00 42.84 74 GLY A N 1
ATOM 530 C CA . GLY A 1 74 ? 25.442 -11.969 11.871 1.00 42.84 74 GLY A CA 1
ATOM 531 C C . GLY A 1 74 ? 24.917 -13.285 12.422 1.00 42.84 74 GLY A C 1
ATOM 532 O O . GLY A 1 74 ? 25.498 -13.851 13.339 1.00 42.84 74 GLY A O 1
ATOM 533 N N . GLY A 1 75 ? 23.810 -13.783 11.873 1.00 32.16 75 GLY A N 1
ATOM 534 C CA . GLY A 1 75 ? 23.295 -15.090 12.270 1.00 32.16 75 GLY A CA 1
ATOM 535 C C . GLY A 1 75 ? 21.930 -15.402 11.686 1.00 32.16 75 GLY A C 1
ATOM 536 O O . GLY A 1 75 ? 20.906 -15.137 12.308 1.00 32.16 75 GLY A O 1
ATOM 537 N N . LEU A 1 76 ? 21.934 -15.992 10.493 1.00 43.41 76 LEU A N 1
ATOM 538 C CA . LEU A 1 76 ? 20.806 -16.703 9.901 1.00 43.41 76 LEU A CA 1
ATOM 539 C C . LEU A 1 76 ? 20.267 -17.738 10.906 1.00 43.41 76 LEU A C 1
ATOM 541 O O . LEU A 1 76 ? 20.856 -18.799 11.083 1.00 43.41 76 LEU A O 1
ATOM 545 N N . LYS A 1 77 ? 19.141 -17.440 11.557 1.00 37.16 77 LYS A N 1
ATOM 546 C C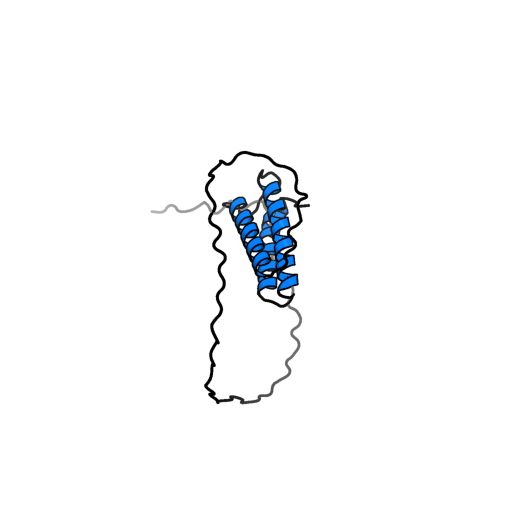A . LYS A 1 77 ? 18.292 -18.441 12.211 1.00 37.16 77 LYS A CA 1
ATOM 547 C C . LYS A 1 77 ? 16.957 -18.476 11.479 1.00 37.16 77 LYS A C 1
ATOM 549 O O . LYS A 1 77 ? 16.029 -17.734 11.789 1.00 37.16 77 LYS A O 1
ATOM 554 N N . GLN A 1 78 ? 16.919 -19.317 10.451 1.00 46.69 78 GLN A N 1
ATOM 555 C CA . GLN A 1 78 ? 15.698 -19.782 9.811 1.00 46.69 78 GLN A CA 1
ATOM 556 C C . GLN A 1 78 ? 15.030 -20.797 10.744 1.00 46.69 78 GLN A C 1
ATOM 558 O O . GLN A 1 78 ? 15.291 -21.977 10.615 1.00 46.69 78 GLN A O 1
ATOM 563 N N . ASP A 1 79 ? 14.226 -20.352 11.707 1.00 45.19 79 ASP A N 1
ATOM 564 C CA . ASP A 1 79 ? 13.273 -21.232 12.404 1.00 45.19 79 ASP A CA 1
ATOM 565 C C . ASP A 1 79 ? 12.244 -20.386 13.158 1.00 45.19 79 ASP A C 1
ATOM 567 O O . ASP A 1 79 ? 12.272 -20.199 14.373 1.00 45.19 79 ASP A O 1
ATOM 571 N N . LYS A 1 80 ? 11.336 -19.792 12.391 1.00 48.44 80 LYS A N 1
ATOM 572 C CA . LYS A 1 80 ? 10.026 -19.372 12.874 1.00 48.44 80 LYS A CA 1
ATOM 573 C C . LYS A 1 80 ? 9.138 -19.397 11.646 1.00 48.44 80 LYS A C 1
ATOM 575 O O . LYS A 1 80 ? 9.402 -18.660 10.694 1.00 48.44 80 LYS A O 1
ATOM 580 N N . ARG A 1 81 ? 8.147 -20.299 11.612 1.00 42.72 81 ARG A N 1
ATOM 581 C CA . ARG A 1 81 ? 7.049 -20.214 10.638 1.00 42.72 81 ARG A CA 1
ATOM 582 C C . ARG A 1 81 ? 6.683 -18.740 10.540 1.00 42.72 81 ARG A C 1
ATOM 584 O O . ARG A 1 81 ? 6.495 -18.120 11.583 1.00 42.72 81 ARG A O 1
ATOM 591 N N . LYS A 1 82 ? 6.669 -18.187 9.326 1.00 51.22 82 LYS A N 1
ATOM 592 C CA . LYS A 1 82 ? 6.146 -16.848 9.067 1.00 51.22 82 LYS A CA 1
ATOM 593 C C . LYS A 1 82 ? 4.723 -16.830 9.620 1.00 51.22 82 LYS A C 1
ATOM 595 O O . LYS A 1 82 ? 3.808 -17.275 8.938 1.00 51.22 82 LYS A O 1
ATOM 600 N N . GLU A 1 83 ? 4.558 -16.420 10.873 1.00 52.94 83 GLU A N 1
ATOM 601 C CA . GLU A 1 83 ? 3.271 -15.990 11.383 1.00 52.94 83 GLU A CA 1
ATOM 602 C C . GLU A 1 83 ? 2.888 -14.857 10.445 1.00 52.94 83 GLU A C 1
ATOM 604 O O . GLU A 1 83 ? 3.572 -13.832 10.371 1.00 52.94 83 GLU A O 1
ATOM 609 N N . GLU A 1 84 ? 1.882 -15.108 9.612 1.00 58.59 84 GLU A N 1
ATOM 610 C CA . GLU A 1 84 ? 1.251 -14.023 8.891 1.00 58.59 84 GLU A CA 1
ATOM 611 C C . GLU A 1 84 ? 0.862 -12.963 9.918 1.00 58.59 84 GLU A C 1
ATOM 613 O O . GLU A 1 84 ? 0.411 -13.328 11.009 1.00 58.59 84 GLU A O 1
ATOM 618 N N . PRO A 1 85 ? 1.086 -11.674 9.622 1.00 62.81 85 PRO A N 1
ATOM 619 C CA . PRO A 1 85 ? 0.807 -10.616 10.572 1.00 62.81 85 PRO A CA 1
ATOM 620 C C . PRO A 1 85 ? -0.700 -10.585 10.837 1.00 62.81 85 PRO A C 1
ATOM 622 O O . PRO A 1 85 ? -1.469 -9.963 10.110 1.00 62.81 85 PRO A O 1
ATOM 625 N N . GLN A 1 86 ? -1.139 -11.290 11.877 1.00 78.38 86 GLN A N 1
ATOM 626 C CA . GLN A 1 86 ? -2.482 -11.147 12.402 1.00 78.38 86 GLN A CA 1
ATOM 627 C C . GLN A 1 86 ? -2.496 -9.852 13.198 1.00 78.38 86 GLN A C 1
ATOM 629 O O . GLN A 1 86 ? -1.957 -9.770 14.300 1.00 78.38 86 GLN A O 1
ATOM 634 N N . PHE A 1 87 ? -3.076 -8.812 12.612 1.00 87.88 87 PHE A N 1
ATOM 635 C CA . PHE A 1 87 ? -3.222 -7.536 13.293 1.00 87.88 87 PHE A CA 1
ATOM 636 C C . PHE A 1 87 ? -4.264 -7.668 14.407 1.00 87.88 87 PHE A C 1
ATOM 638 O O . PHE A 1 87 ? -5.451 -7.864 14.134 1.00 87.88 87 PHE A O 1
ATOM 645 N N . THR A 1 88 ? -3.810 -7.592 15.657 1.00 90.94 88 THR A N 1
ATOM 646 C CA . THR A 1 88 ? -4.657 -7.632 16.861 1.00 90.94 88 THR A CA 1
ATOM 647 C C . THR A 1 88 ? -5.175 -6.259 17.268 1.00 90.94 88 THR A C 1
ATOM 649 O O . THR A 1 88 ? -6.139 -6.162 18.019 1.00 90.94 88 THR A O 1
ATOM 652 N N . ASP A 1 89 ? -4.541 -5.195 16.782 1.00 94.25 89 ASP A N 1
ATOM 653 C CA . ASP A 1 89 ? -4.879 -3.819 17.107 1.00 94.25 89 ASP A CA 1
ATOM 654 C C . ASP A 1 89 ? -4.722 -2.908 15.886 1.00 94.25 89 ASP A C 1
ATOM 656 O O . ASP A 1 89 ? -3.891 -3.129 14.998 1.00 94.25 89 ASP A O 1
ATOM 660 N N . LEU A 1 90 ? -5.568 -1.878 15.844 1.00 94.19 90 LEU A N 1
ATOM 661 C CA . LEU A 1 90 ? -5.691 -0.980 14.700 1.00 94.19 90 LEU A CA 1
ATOM 662 C C . LEU A 1 90 ? -4.387 -0.214 14.440 1.00 94.19 90 LEU A C 1
ATOM 664 O O . LEU A 1 90 ? -3.985 -0.045 13.292 1.00 94.19 90 LEU A O 1
ATOM 668 N N . LYS A 1 91 ? -3.681 0.188 15.501 1.00 94.81 91 LYS A N 1
ATOM 669 C CA . LYS A 1 91 ? -2.439 0.962 15.399 1.00 94.81 91 LYS A CA 1
ATOM 670 C C . LYS A 1 91 ? -1.306 0.144 14.771 1.00 94.81 91 LYS A C 1
ATOM 672 O O . LYS A 1 91 ? -0.531 0.674 13.973 1.00 94.81 91 LYS A O 1
ATOM 677 N N . SER A 1 92 ? -1.218 -1.145 15.090 1.00 92.75 92 SER A N 1
ATOM 678 C CA . SER A 1 92 ? -0.284 -2.079 14.456 1.00 92.75 92 SER A CA 1
ATOM 679 C C . SER A 1 92 ? -0.609 -2.301 12.976 1.00 92.75 92 SER A C 1
ATOM 681 O O . SER A 1 92 ? 0.313 -2.307 12.158 1.00 92.75 92 SER A O 1
ATOM 683 N N . ALA A 1 93 ? -1.895 -2.415 12.617 1.00 94.88 93 ALA A N 1
ATOM 684 C CA . ALA A 1 93 ? -2.331 -2.531 11.221 1.00 94.88 93 ALA A CA 1
ATOM 685 C C . ALA A 1 93 ? -1.982 -1.278 10.401 1.00 94.88 93 ALA A C 1
ATOM 687 O O . ALA A 1 93 ? -1.367 -1.381 9.341 1.00 94.88 93 ALA A O 1
ATOM 688 N N . GLU A 1 94 ? -2.287 -0.088 10.926 1.00 95.81 94 GLU A N 1
ATOM 689 C CA . GLU A 1 94 ? -1.950 1.191 10.288 1.00 95.81 94 GLU A CA 1
ATOM 690 C C . GLU A 1 94 ? -0.439 1.349 10.094 1.00 95.81 94 GLU A C 1
ATOM 692 O O . GLU A 1 94 ? 0.022 1.762 9.030 1.00 95.81 94 GLU A O 1
ATOM 697 N N . LYS A 1 95 ? 0.358 0.979 11.102 1.00 96.06 95 LYS A N 1
ATOM 698 C CA . LYS A 1 95 ? 1.819 1.030 11.001 1.00 96.06 95 LYS A CA 1
ATOM 699 C C . LYS A 1 95 ? 2.343 0.106 9.900 1.00 96.06 95 LYS A C 1
ATOM 701 O O . LYS A 1 95 ? 3.238 0.507 9.158 1.00 96.06 95 LYS A O 1
ATOM 706 N N . ALA A 1 96 ? 1.805 -1.108 9.790 1.00 95.00 96 ALA A N 1
ATOM 707 C CA . ALA A 1 96 ? 2.191 -2.044 8.738 1.00 95.00 96 ALA A CA 1
ATOM 708 C C . ALA A 1 96 ? 1.755 -1.565 7.348 1.00 95.00 96 ALA A C 1
ATOM 710 O O . ALA A 1 96 ? 2.531 -1.679 6.401 1.00 95.00 96 ALA A O 1
ATOM 711 N N . LEU A 1 97 ? 0.567 -0.962 7.242 1.00 95.31 97 LEU A N 1
ATOM 712 C CA . LEU A 1 97 ? 0.081 -0.343 6.012 1.00 95.31 97 LEU A CA 1
ATOM 713 C C . LEU A 1 97 ? 1.036 0.764 5.547 1.00 95.31 97 LEU A C 1
ATOM 715 O O . LEU A 1 97 ? 1.441 0.782 4.390 1.00 95.31 97 LEU A O 1
ATOM 719 N N . ILE A 1 98 ? 1.436 1.662 6.452 1.00 96.50 98 ILE A N 1
ATOM 720 C CA . ILE A 1 98 ? 2.375 2.748 6.140 1.00 96.50 98 ILE A CA 1
ATOM 721 C C . ILE A 1 98 ? 3.753 2.189 5.765 1.00 96.50 98 ILE A C 1
ATOM 723 O O . ILE A 1 98 ? 4.367 2.672 4.820 1.00 96.50 98 ILE A O 1
ATOM 727 N N . ALA A 1 99 ? 4.242 1.166 6.470 1.00 94.56 99 ALA A N 1
ATOM 728 C CA . ALA A 1 99 ? 5.530 0.552 6.158 1.00 94.56 99 ALA A CA 1
ATOM 729 C C . ALA A 1 99 ? 5.547 -0.071 4.750 1.00 94.56 99 ALA A C 1
ATOM 731 O O . ALA A 1 99 ? 6.473 0.194 3.985 1.00 94.56 99 ALA A O 1
ATOM 732 N N . ALA A 1 100 ? 4.509 -0.834 4.391 1.00 95.00 100 ALA A N 1
ATOM 733 C CA . ALA A 1 100 ? 4.383 -1.435 3.063 1.00 95.00 100 ALA A CA 1
ATOM 734 C C . ALA A 1 100 ? 4.198 -0.376 1.960 1.00 95.00 100 ALA A C 1
ATOM 736 O O . ALA A 1 100 ? 4.768 -0.497 0.878 1.00 95.00 100 ALA A O 1
ATOM 737 N N . ASP A 1 101 ? 3.449 0.694 2.245 1.00 95.69 101 ASP A N 1
ATOM 738 C CA . ASP A 1 101 ? 3.267 1.824 1.329 1.00 95.69 101 ASP A CA 1
ATOM 739 C C . ASP A 1 101 ? 4.598 2.527 1.032 1.00 95.69 101 ASP A C 1
ATOM 741 O O . ASP A 1 101 ? 4.924 2.775 -0.127 1.00 95.69 101 ASP A O 1
ATOM 745 N N . LEU A 1 102 ? 5.408 2.789 2.061 1.00 95.38 102 LEU A N 1
ATOM 746 C CA . LEU A 1 102 ? 6.729 3.399 1.895 1.00 95.38 102 LEU A CA 1
ATOM 747 C C . LEU A 1 102 ? 7.696 2.492 1.127 1.00 95.38 102 LEU A C 1
ATOM 749 O O . LEU A 1 102 ? 8.448 2.991 0.291 1.00 95.38 102 LEU A O 1
ATOM 753 N N . GLU A 1 103 ? 7.659 1.180 1.370 1.00 94.62 103 GLU A N 1
ATOM 754 C CA . GLU A 1 103 ? 8.459 0.212 0.611 1.00 94.62 103 GLU A CA 1
ATOM 755 C C . GLU A 1 103 ? 8.086 0.234 -0.878 1.00 94.62 103 GLU A C 1
ATOM 757 O O . GLU A 1 103 ? 8.962 0.309 -1.740 1.00 94.62 103 GLU A O 1
ATOM 762 N N . LEU A 1 104 ? 6.789 0.261 -1.195 1.00 93.25 104 LEU A N 1
ATOM 763 C CA . LEU A 1 104 ? 6.314 0.397 -2.571 1.00 93.25 104 LEU A CA 1
ATOM 764 C C . LEU A 1 104 ? 6.723 1.728 -3.196 1.00 93.25 104 LEU A C 1
ATOM 766 O O . LEU A 1 104 ? 7.186 1.751 -4.333 1.00 93.25 104 LEU A O 1
ATOM 770 N N . VAL A 1 105 ? 6.591 2.840 -2.474 1.00 93.56 105 VAL A N 1
ATOM 771 C CA . VAL A 1 105 ? 7.013 4.158 -2.969 1.00 93.56 105 VAL A CA 1
ATOM 772 C C . VAL A 1 105 ? 8.508 4.178 -3.293 1.00 93.56 105 VAL A C 1
ATOM 774 O O . VAL A 1 105 ? 8.887 4.748 -4.317 1.00 93.56 105 VAL A O 1
ATOM 777 N N . ASP A 1 106 ? 9.347 3.540 -2.475 1.00 93.06 106 ASP A N 1
ATOM 778 C CA . ASP A 1 106 ? 10.788 3.445 -2.724 1.00 93.06 106 ASP A CA 1
ATOM 779 C C . ASP A 1 106 ? 11.109 2.561 -3.939 1.00 93.06 106 ASP A C 1
ATOM 781 O O . ASP A 1 106 ? 11.845 2.976 -4.838 1.00 93.06 106 ASP A O 1
ATOM 785 N N . LEU A 1 107 ? 10.474 1.389 -4.046 1.00 90.38 107 LEU A N 1
ATOM 786 C CA . LEU A 1 107 ? 10.628 0.495 -5.201 1.00 90.38 107 LEU A CA 1
ATOM 787 C C . LEU A 1 107 ? 10.178 1.157 -6.512 1.00 90.38 107 LEU A C 1
ATOM 789 O O . LEU A 1 107 ? 10.797 0.956 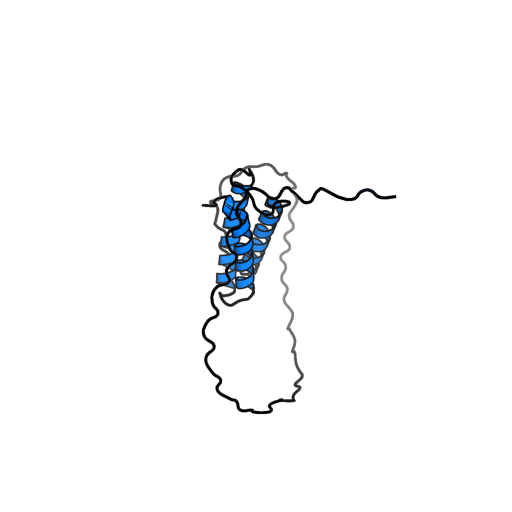-7.562 1.00 90.38 107 LEU A O 1
ATOM 793 N N . LEU A 1 108 ? 9.134 1.984 -6.440 1.00 89.44 108 LEU A N 1
ATOM 794 C CA . LEU A 1 108 ? 8.563 2.725 -7.562 1.00 89.44 108 LEU A CA 1
ATOM 795 C C . LEU A 1 108 ? 9.214 4.101 -7.774 1.00 89.44 108 LEU A C 1
ATOM 797 O O . LEU A 1 108 ? 8.755 4.881 -8.614 1.00 89.44 108 LEU A O 1
ATOM 801 N N . LYS A 1 109 ? 10.261 4.454 -7.024 1.00 89.25 109 LYS A N 1
ATOM 802 C CA . LYS A 1 109 ? 10.877 5.779 -7.115 1.00 89.25 109 LYS A CA 1
ATOM 803 C C . LYS A 1 109 ? 11.429 6.023 -8.521 1.00 89.25 109 LYS A C 1
ATOM 805 O O . LYS A 1 109 ? 12.215 5.238 -9.050 1.00 89.25 109 LYS A O 1
ATOM 810 N N . GLY A 1 110 ? 10.995 7.128 -9.128 1.00 76.12 110 GLY A N 1
ATOM 811 C CA . GLY A 1 110 ? 11.362 7.501 -10.497 1.00 76.12 110 GLY A CA 1
ATOM 812 C C . GLY A 1 110 ? 10.616 6.741 -11.601 1.00 76.12 110 GLY A C 1
ATOM 813 O O . GLY A 1 110 ? 10.901 6.978 -12.770 1.00 76.12 110 GLY A O 1
ATOM 814 N N . ALA A 1 111 ? 9.660 5.870 -11.258 1.00 79.88 111 ALA A N 1
ATOM 815 C CA . ALA A 1 111 ? 8.835 5.134 -12.212 1.00 79.88 111 ALA A CA 1
ATOM 816 C C . ALA A 1 111 ? 7.342 5.395 -11.950 1.00 79.88 111 ALA A C 1
ATOM 818 O O . ALA A 1 111 ? 6.844 5.272 -10.828 1.00 79.88 111 ALA A O 1
ATOM 819 N N . THR A 1 112 ? 6.597 5.766 -12.990 1.00 77.00 112 THR A N 1
ATOM 820 C CA . THR A 1 112 ? 5.137 5.919 -12.893 1.00 77.00 112 THR A CA 1
ATOM 821 C C . THR A 1 112 ? 4.451 4.558 -12.776 1.00 77.00 112 THR A C 1
ATOM 823 O O . THR A 1 112 ? 3.525 4.424 -11.979 1.00 77.00 112 THR A O 1
ATOM 826 N N . ALA A 1 113 ? 4.980 3.545 -13.464 1.00 79.81 113 ALA A N 1
ATOM 827 C CA . ALA A 1 113 ? 4.602 2.138 -13.379 1.00 79.81 113 ALA A CA 1
ATOM 828 C C . ALA A 1 113 ? 5.845 1.247 -13.550 1.00 79.81 113 ALA A C 1
ATOM 830 O O . ALA A 1 113 ? 6.835 1.688 -14.142 1.00 79.81 113 ALA A O 1
ATOM 831 N N . LEU A 1 114 ? 5.793 0.017 -13.037 1.00 82.94 114 LEU A N 1
ATOM 832 C CA . LEU A 1 114 ? 6.804 -1.009 -13.321 1.00 82.94 114 LEU A CA 1
ATOM 833 C C . LEU A 1 114 ? 6.308 -1.919 -14.441 1.00 82.94 114 LEU A C 1
ATOM 835 O O . LEU A 1 114 ? 5.128 -2.255 -14.491 1.00 82.94 114 LEU A O 1
ATOM 839 N N . SER A 1 115 ? 7.217 -2.302 -15.329 1.00 81.19 115 SER A N 1
ATOM 840 C CA . SER A 1 115 ? 6.973 -3.306 -16.366 1.00 81.19 115 SER A CA 1
ATOM 841 C C . SER A 1 115 ? 7.406 -4.685 -15.878 1.00 81.19 115 SER A C 1
ATOM 843 O O . SER A 1 115 ? 8.357 -4.760 -15.113 1.00 81.19 115 SER A O 1
ATOM 845 N N . ASP A 1 116 ? 6.803 -5.771 -16.364 1.00 79.06 116 ASP A N 1
ATOM 846 C CA . ASP A 1 116 ? 7.168 -7.161 -16.016 1.00 79.06 116 ASP A CA 1
ATOM 847 C C . ASP A 1 116 ? 8.682 -7.461 -16.113 1.00 79.06 116 ASP A C 1
ATOM 849 O O . ASP A 1 116 ? 9.238 -8.255 -15.361 1.00 79.06 116 ASP A O 1
ATOM 853 N N . SER A 1 117 ? 9.390 -6.755 -17.001 1.00 77.75 117 SER A N 1
ATOM 854 C CA . SER A 1 117 ? 10.842 -6.880 -17.183 1.00 77.75 117 SER A CA 1
ATOM 855 C C . SER A 1 117 ? 11.685 -6.170 -16.109 1.00 77.75 117 SER A C 1
ATOM 857 O O . SER A 1 117 ? 12.905 -6.349 -16.062 1.00 77.75 117 SER A O 1
ATOM 859 N N . ASP A 1 118 ? 11.080 -5.352 -15.243 1.00 82.12 118 ASP A N 1
ATOM 860 C CA . ASP A 1 118 ? 11.765 -4.699 -14.135 1.00 82.12 118 ASP A CA 1
ATOM 861 C C . ASP A 1 118 ? 12.114 -5.725 -13.049 1.00 82.12 118 ASP A C 1
ATOM 863 O O . ASP A 1 118 ? 11.246 -6.299 -12.394 1.00 82.12 118 ASP A O 1
ATOM 867 N N . ALA A 1 119 ? 13.401 -5.831 -12.704 1.00 84.44 119 ALA A N 1
ATOM 868 C CA . ALA A 1 119 ? 13.886 -6.667 -11.593 1.00 84.44 119 ALA A CA 1
ATOM 869 C C . ALA A 1 119 ? 13.290 -6.305 -10.208 1.00 84.44 119 ALA A C 1
ATOM 871 O O . ALA A 1 119 ? 13.548 -6.974 -9.203 1.00 84.44 119 ALA A O 1
ATOM 872 N N . ARG A 1 120 ? 12.522 -5.212 -10.139 1.00 89.12 120 ARG A N 1
ATOM 873 C CA . ARG A 1 120 ? 11.808 -4.731 -8.955 1.00 89.12 120 ARG A CA 1
ATOM 874 C C . ARG A 1 120 ? 10.383 -5.275 -8.856 1.00 89.12 120 ARG A C 1
ATOM 876 O O . ARG A 1 120 ? 9.868 -5.261 -7.742 1.00 89.12 120 ARG A O 1
ATOM 883 N N . CYS A 1 121 ? 9.779 -5.777 -9.941 1.00 90.75 121 CYS A N 1
ATOM 884 C CA . CYS A 1 121 ? 8.388 -6.250 -9.947 1.00 90.75 121 CYS A CA 1
ATOM 885 C C . CYS A 1 121 ? 8.136 -7.313 -8.877 1.00 90.75 121 CYS A C 1
ATOM 887 O O . CYS A 1 121 ? 7.265 -7.126 -8.041 1.00 90.75 121 CYS A O 1
ATOM 889 N N . GLU A 1 122 ? 8.967 -8.353 -8.798 1.00 90.50 122 GLU A N 1
ATOM 890 C CA . GLU A 1 122 ? 8.847 -9.404 -7.772 1.00 90.50 122 GLU A CA 1
ATOM 891 C C . GLU A 1 122 ? 8.835 -8.859 -6.336 1.00 90.50 122 GLU A C 1
ATOM 893 O O . GLU A 1 122 ? 8.057 -9.291 -5.482 1.00 90.50 122 GLU A O 1
ATOM 898 N N . ARG A 1 123 ? 9.705 -7.884 -6.047 1.00 91.38 123 ARG A N 1
ATOM 899 C CA . ARG A 1 123 ? 9.746 -7.237 -4.729 1.00 91.38 123 ARG A CA 1
ATOM 900 C C . ARG A 1 123 ? 8.523 -6.357 -4.507 1.00 91.38 123 ARG A C 1
ATOM 902 O O . ARG A 1 123 ? 7.937 -6.411 -3.430 1.00 91.38 123 ARG A O 1
ATOM 909 N N . ALA A 1 124 ? 8.116 -5.608 -5.525 1.00 93.44 124 ALA A N 1
ATOM 910 C CA . ALA A 1 124 ? 6.956 -4.738 -5.458 1.00 93.44 124 ALA A CA 1
ATOM 911 C C . ALA A 1 124 ? 5.657 -5.535 -5.280 1.00 93.44 124 ALA A C 1
ATOM 913 O O . ALA A 1 124 ? 4.867 -5.185 -4.417 1.00 93.44 124 ALA A O 1
ATOM 914 N N . CYS A 1 125 ? 5.472 -6.658 -5.977 1.00 93.94 125 CYS A N 1
ATOM 915 C CA . CYS A 1 125 ? 4.319 -7.539 -5.794 1.00 93.94 125 CYS A CA 1
ATOM 916 C C . CYS A 1 125 ? 4.250 -8.113 -4.371 1.00 93.94 125 CYS A C 1
ATOM 918 O O . CYS A 1 125 ? 3.182 -8.158 -3.766 1.00 93.94 125 CYS A O 1
ATOM 920 N N . ARG A 1 126 ? 5.391 -8.493 -3.777 1.00 93.00 126 ARG A N 1
ATOM 921 C CA . ARG A 1 126 ? 5.426 -8.961 -2.378 1.00 93.00 126 ARG A CA 1
ATOM 922 C C . ARG A 1 126 ? 5.085 -7.854 -1.383 1.00 93.00 126 ARG A C 1
ATOM 924 O O . ARG A 1 126 ? 4.340 -8.104 -0.435 1.00 93.00 126 ARG A O 1
ATOM 931 N N . ALA A 1 127 ? 5.623 -6.653 -1.593 1.00 94.38 127 ALA A N 1
ATOM 932 C CA . ALA A 1 127 ? 5.290 -5.485 -0.783 1.00 94.38 127 ALA A CA 1
ATOM 933 C C . ALA A 1 127 ? 3.804 -5.115 -0.938 1.00 94.38 127 ALA A C 1
ATOM 935 O O . ALA A 1 127 ? 3.130 -4.841 0.052 1.00 94.38 127 ALA A O 1
ATOM 936 N N . PHE A 1 128 ? 3.262 -5.219 -2.153 1.00 95.50 128 PHE A N 1
ATOM 937 C CA . PHE A 1 128 ? 1.852 -5.007 -2.466 1.00 95.50 128 PHE A CA 1
ATOM 938 C C . PHE A 1 128 ? 0.931 -6.004 -1.761 1.00 95.50 128 PHE A C 1
ATOM 940 O O . PHE A 1 128 ? 0.028 -5.581 -1.048 1.00 95.50 128 PHE A O 1
ATOM 947 N N . ALA A 1 129 ? 1.230 -7.303 -1.805 1.00 94.94 129 ALA A N 1
ATOM 948 C CA . ALA A 1 129 ? 0.481 -8.304 -1.041 1.00 94.94 129 ALA A CA 1
ATOM 949 C C . ALA A 1 129 ? 0.563 -8.073 0.486 1.00 94.94 129 ALA A C 1
ATOM 951 O O . ALA A 1 129 ? -0.321 -8.463 1.252 1.00 94.94 129 ALA A O 1
ATOM 952 N N . SER A 1 130 ? 1.643 -7.453 0.977 1.00 93.62 130 SER A N 1
ATOM 953 C CA . SER A 1 130 ? 1.724 -7.017 2.376 1.00 93.62 130 SER A CA 1
ATOM 954 C C . SER A 1 130 ? 0.854 -5.788 2.653 1.00 93.62 130 SER A C 1
ATOM 956 O O . SER A 1 130 ? 0.231 -5.722 3.713 1.00 93.62 130 SER A O 1
ATOM 958 N N . LEU A 1 131 ? 0.800 -4.835 1.719 1.00 96.00 131 LEU A N 1
ATOM 959 C CA . LEU A 1 131 ? -0.058 -3.654 1.793 1.00 96.00 131 LEU A CA 1
ATOM 960 C C . LEU A 1 131 ? -1.538 -4.052 1.819 1.00 96.00 131 LEU A C 1
ATOM 962 O O . LEU A 1 131 ? -2.278 -3.547 2.658 1.00 96.00 131 LEU A O 1
ATOM 966 N N . GLU A 1 132 ? -1.956 -4.978 0.953 1.00 96.81 132 GLU A N 1
ATOM 967 C CA . GLU A 1 132 ? -3.337 -5.474 0.881 1.00 96.81 132 GLU A CA 1
ATOM 968 C C . GLU A 1 132 ? -3.780 -6.113 2.196 1.00 96.81 132 GLU A C 1
ATOM 970 O O . GLU A 1 132 ? -4.801 -5.718 2.759 1.00 96.81 132 GLU A O 1
ATOM 975 N N . ARG A 1 133 ? -2.965 -7.016 2.754 1.00 95.25 133 ARG A N 1
ATOM 976 C CA . ARG A 1 133 ? -3.253 -7.645 4.054 1.00 95.25 133 ARG A CA 1
ATOM 977 C C . ARG A 1 133 ? -3.318 -6.626 5.191 1.00 95.25 133 ARG A C 1
ATOM 979 O O . ARG A 1 133 ? -4.155 -6.748 6.084 1.00 95.25 133 ARG A O 1
ATOM 986 N N . ALA A 1 134 ? -2.454 -5.610 5.174 1.00 95.31 134 ALA A N 1
ATOM 987 C CA . ALA A 1 134 ? -2.508 -4.532 6.156 1.00 95.31 134 ALA A CA 1
ATOM 988 C C . ALA A 1 134 ? -3.769 -3.670 5.995 1.00 95.31 134 ALA A C 1
ATOM 990 O O . ALA A 1 134 ? -4.395 -3.323 6.995 1.00 95.31 134 ALA A O 1
ATOM 991 N N . ALA A 1 135 ? -4.177 -3.368 4.760 1.00 96.75 135 ALA A N 1
ATOM 992 C CA . ALA A 1 135 ? -5.398 -2.620 4.475 1.00 96.75 135 ALA A CA 1
ATOM 993 C C . ALA A 1 135 ? -6.650 -3.385 4.915 1.00 96.75 135 ALA A C 1
ATOM 995 O O . ALA A 1 135 ? -7.525 -2.803 5.553 1.00 96.75 135 ALA A O 1
ATOM 996 N N . GLU A 1 136 ? -6.706 -4.691 4.651 1.00 96.75 136 GLU A N 1
ATOM 997 C CA . GLU A 1 136 ? -7.772 -5.565 5.144 1.00 96.75 136 GLU A CA 1
ATOM 998 C C . GLU A 1 136 ? -7.798 -5.598 6.678 1.00 96.75 136 GLU A C 1
ATOM 1000 O O . GLU A 1 136 ? -8.859 -5.455 7.286 1.00 96.75 136 GLU A O 1
ATOM 1005 N N . GLY A 1 137 ? -6.627 -5.686 7.319 1.00 95.69 137 GLY A N 1
ATOM 1006 C CA . GLY A 1 137 ? -6.492 -5.587 8.771 1.00 95.69 137 GLY A CA 1
ATOM 1007 C C . GLY A 1 137 ? -7.049 -4.277 9.336 1.00 95.69 137 GLY A C 1
ATOM 1008 O O . GLY A 1 137 ? -7.794 -4.307 10.315 1.00 95.69 137 GLY A O 1
ATOM 1009 N N . VAL A 1 138 ? -6.739 -3.140 8.701 1.00 96.81 138 VAL A N 1
ATOM 1010 C CA . VAL A 1 138 ? -7.291 -1.827 9.074 1.00 96.81 138 VAL A CA 1
ATOM 1011 C C . VAL A 1 138 ? -8.807 -1.813 8.900 1.00 96.81 138 VAL A C 1
ATOM 1013 O O . VAL A 1 138 ? -9.506 -1.452 9.841 1.00 96.81 138 VAL A O 1
ATOM 1016 N N . CYS A 1 139 ? -9.330 -2.247 7.752 1.00 97.44 139 CYS A N 1
ATOM 1017 C CA . CYS A 1 139 ? -10.772 -2.261 7.488 1.00 97.44 139 CYS A CA 1
ATOM 1018 C C . CYS A 1 139 ? -11.545 -3.151 8.464 1.00 97.44 139 CYS A C 1
ATOM 1020 O O . CYS A 1 139 ? -12.580 -2.742 8.989 1.00 97.44 139 CYS A O 1
ATOM 1022 N N . ARG A 1 140 ? -11.006 -4.329 8.789 1.00 96.69 140 ARG A N 1
ATOM 1023 C CA . ARG A 1 140 ? -11.603 -5.248 9.763 1.00 96.69 140 ARG A CA 1
ATOM 1024 C C . ARG A 1 140 ? -11.669 -4.650 11.171 1.00 96.69 140 ARG A C 1
ATOM 1026 O O . ARG A 1 140 ? -12.621 -4.922 11.893 1.00 96.69 140 ARG A O 1
ATOM 1033 N N . LEU A 1 141 ? -10.648 -3.891 11.579 1.00 96.50 141 LEU A N 1
ATOM 1034 C CA . LEU A 1 141 ? -10.529 -3.351 12.940 1.00 96.50 141 LEU A CA 1
ATOM 1035 C C . LEU A 1 141 ? -11.187 -1.973 13.111 1.00 96.50 141 LEU A C 1
ATOM 1037 O O . LEU A 1 141 ? -11.686 -1.683 14.193 1.00 96.50 141 LEU A O 1
ATOM 1041 N N . ALA A 1 142 ? -11.167 -1.126 12.078 1.00 96.12 142 ALA A N 1
ATOM 1042 C CA . ALA A 1 142 ? -11.766 0.212 12.088 1.00 96.12 142 ALA A CA 1
ATOM 1043 C C . ALA A 1 142 ? -13.261 0.185 11.730 1.00 96.12 142 ALA A C 1
ATOM 1045 O O . ALA A 1 142 ? -14.032 0.995 12.233 1.00 96.12 142 ALA A O 1
ATOM 1046 N N . GLY A 1 143 ? -13.664 -0.764 10.880 1.00 94.75 143 GLY A N 1
ATOM 1047 C CA . GLY A 1 143 ? -14.982 -0.819 10.257 1.00 94.75 143 GLY A CA 1
ATOM 1048 C C . GLY A 1 143 ? -14.946 -0.377 8.790 1.00 94.75 143 GLY A C 1
ATOM 1049 O O . GLY A 1 143 ? -14.189 0.508 8.399 1.00 94.75 143 GLY A O 1
ATOM 1050 N N . GLU A 1 144 ? -15.798 -0.993 7.967 1.00 94.00 144 GLU A N 1
ATOM 1051 C CA . GLU A 1 144 ? -15.863 -0.770 6.510 1.00 94.00 144 GLU A CA 1
ATOM 1052 C C . GLU A 1 144 ? -16.226 0.670 6.118 1.00 94.00 144 GLU A C 1
ATOM 1054 O O . GLU A 1 144 ? -15.839 1.135 5.048 1.00 94.00 144 GLU A O 1
ATOM 1059 N N . SER A 1 145 ? -16.980 1.367 6.970 1.00 94.06 145 SER A N 1
ATOM 1060 C CA . SER A 1 145 ? -17.430 2.746 6.743 1.00 94.06 145 SER A CA 1
ATOM 1061 C C . SER A 1 145 ? -16.489 3.800 7.330 1.00 94.06 145 SER A C 1
ATOM 1063 O O . SER A 1 145 ? -16.764 4.987 7.187 1.00 94.06 145 SER A O 1
ATOM 1065 N N . ASP A 1 146 ? -15.410 3.391 8.001 1.00 96.75 146 ASP A N 1
ATOM 1066 C CA . ASP A 1 146 ? -14.459 4.313 8.619 1.00 96.75 146 ASP A CA 1
ATOM 1067 C C . ASP A 1 146 ? -13.534 4.951 7.564 1.00 96.75 146 ASP A C 1
ATOM 1069 O O . ASP A 1 146 ? -13.117 4.313 6.585 1.00 96.75 146 ASP A O 1
ATOM 1073 N N . ASP A 1 147 ? -13.166 6.216 7.780 1.00 97.19 147 ASP A N 1
ATOM 1074 C CA . ASP A 1 147 ? -12.264 6.958 6.894 1.00 97.19 147 ASP A CA 1
ATOM 1075 C C . ASP A 1 147 ? -10.900 6.266 6.742 1.00 97.19 147 ASP A C 1
ATOM 1077 O O . ASP A 1 147 ? -10.297 6.289 5.663 1.00 97.19 147 ASP A O 1
ATOM 1081 N N . LYS A 1 148 ? -10.415 5.586 7.790 1.00 95.88 148 LYS A N 1
ATOM 1082 C CA . LYS A 1 148 ? -9.146 4.844 7.769 1.00 95.88 148 LYS A CA 1
ATOM 1083 C C . LYS A 1 148 ? -9.204 3.664 6.811 1.00 95.88 148 LYS A C 1
ATOM 1085 O O . LYS A 1 148 ? -8.238 3.437 6.082 1.00 95.88 148 LYS A O 1
ATOM 1090 N N . CYS A 1 149 ? -10.328 2.944 6.772 1.00 97.81 149 CYS A N 1
ATOM 1091 C CA . CYS A 1 149 ? -10.532 1.864 5.809 1.00 97.81 149 CYS A CA 1
ATOM 1092 C C . CYS A 1 149 ? -10.578 2.414 4.379 1.00 97.81 149 CYS A C 1
ATOM 1094 O O . CYS A 1 149 ? -9.869 1.922 3.496 1.00 97.81 149 CYS A O 1
ATOM 1096 N N . SER A 1 150 ? -11.343 3.486 4.162 1.00 97.62 150 SER A N 1
ATOM 1097 C CA . SER A 1 150 ? -11.443 4.150 2.858 1.00 97.62 150 SER A CA 1
ATOM 1098 C C . SER A 1 150 ? -10.074 4.613 2.347 1.00 97.62 150 SER A C 1
ATOM 1100 O O . SER A 1 150 ? -9.702 4.351 1.200 1.00 97.62 150 SER A O 1
ATOM 1102 N N . HIS A 1 151 ? -9.270 5.223 3.218 1.00 97.12 151 HIS A N 1
ATOM 1103 C CA . HIS A 1 151 ? -7.920 5.669 2.889 1.00 97.12 151 HIS A CA 1
ATOM 1104 C C . HIS A 1 151 ? -6.952 4.498 2.645 1.00 97.12 151 HIS A C 1
ATOM 1106 O O . HIS A 1 151 ? -6.150 4.547 1.708 1.00 97.12 151 HIS A O 1
ATOM 1112 N N . ALA A 1 152 ? -7.044 3.415 3.424 1.00 97.31 152 ALA A N 1
ATOM 1113 C CA . ALA A 1 152 ? -6.246 2.210 3.204 1.00 97.31 152 ALA A CA 1
ATOM 1114 C C . ALA A 1 152 ? -6.544 1.565 1.839 1.00 97.31 152 ALA A C 1
ATOM 1116 O O . ALA A 1 152 ? -5.620 1.256 1.082 1.00 97.31 152 ALA A O 1
ATOM 1117 N N . ARG A 1 153 ? -7.826 1.453 1.473 1.00 97.12 153 ARG A N 1
ATOM 1118 C CA . ARG A 1 153 ? -8.262 0.959 0.156 1.00 97.12 153 ARG A CA 1
ATOM 1119 C C . ARG A 1 153 ? -7.798 1.855 -0.986 1.00 97.12 153 ARG A C 1
ATOM 1121 O O . ARG A 1 153 ? -7.365 1.351 -2.021 1.00 97.12 153 ARG A O 1
ATOM 1128 N N . ALA A 1 154 ? -7.840 3.174 -0.801 1.00 97.56 154 ALA A N 1
ATOM 1129 C CA . ALA A 1 154 ? -7.341 4.115 -1.799 1.00 97.56 154 ALA A CA 1
ATOM 1130 C C . ALA A 1 154 ? -5.847 3.891 -2.094 1.00 97.56 154 ALA A C 1
ATOM 1132 O O . ALA A 1 154 ? -5.453 3.867 -3.261 1.00 97.56 154 ALA A O 1
ATOM 1133 N N . ARG A 1 155 ? -5.025 3.646 -1.063 1.00 96.19 155 ARG A N 1
ATOM 1134 C CA . ARG A 1 155 ? -3.593 3.332 -1.225 1.00 96.19 155 ARG A CA 1
ATOM 1135 C C . ARG A 1 155 ? -3.363 2.033 -1.992 1.00 96.19 155 ARG A C 1
ATOM 1137 O O . ARG A 1 155 ? -2.558 2.016 -2.921 1.00 96.19 155 ARG A O 1
ATOM 1144 N N . VAL A 1 156 ? -4.106 0.976 -1.656 1.00 96.88 156 VAL A N 1
ATOM 1145 C CA . VAL A 1 156 ? -4.065 -0.294 -2.401 1.00 96.88 156 VAL A CA 1
ATOM 1146 C C . VAL A 1 156 ? -4.408 -0.063 -3.872 1.00 96.88 156 VAL A C 1
ATOM 1148 O O . VAL A 1 156 ? -3.660 -0.480 -4.751 1.00 96.88 156 VAL A O 1
ATOM 1151 N N . LYS A 1 157 ? -5.479 0.682 -4.162 1.00 96.06 157 LYS A N 1
ATOM 1152 C CA . LYS A 1 157 ? -5.881 0.982 -5.542 1.00 96.06 157 LYS A CA 1
ATOM 1153 C C . LYS A 1 157 ? -4.785 1.717 -6.320 1.00 96.06 157 LYS A C 1
ATOM 1155 O O . LYS A 1 157 ? -4.495 1.340 -7.449 1.00 96.06 157 LYS A O 1
ATOM 1160 N N . VAL A 1 158 ? -4.155 2.731 -5.721 1.00 94.00 158 VAL A N 1
ATOM 1161 C CA . VAL A 1 158 ? -3.072 3.492 -6.371 1.00 94.00 158 VAL A CA 1
ATOM 1162 C C . VAL A 1 158 ? -1.904 2.585 -6.758 1.00 94.00 158 VAL A C 1
ATOM 1164 O O . VAL A 1 158 ? -1.415 2.678 -7.881 1.00 94.00 158 VAL A O 1
ATOM 1167 N N . HIS A 1 159 ? -1.457 1.699 -5.867 1.00 94.19 159 HIS A N 1
ATOM 1168 C CA . HIS A 1 159 ? -0.326 0.815 -6.174 1.00 94.19 159 HIS A CA 1
ATOM 1169 C C . HIS A 1 159 ? -0.704 -0.341 -7.097 1.00 94.19 159 HIS A C 1
ATOM 1171 O O . HIS A 1 159 ? 0.108 -0.703 -7.943 1.00 94.19 159 HIS A O 1
ATOM 1177 N N . SER A 1 160 ? -1.938 -0.845 -7.019 1.00 94.38 160 SER A N 1
ATOM 1178 C CA . SER A 1 160 ? -2.457 -1.851 -7.954 1.00 94.38 160 SER A CA 1
ATOM 1179 C C . SER A 1 160 ? -2.340 -1.366 -9.399 1.00 94.38 160 SER A C 1
ATOM 1181 O O . SER A 1 160 ? -1.749 -2.046 -10.231 1.00 94.38 160 SER A O 1
ATOM 1183 N N . GLU A 1 161 ? -2.795 -0.141 -9.683 1.00 92.38 161 GLU A N 1
ATOM 1184 C CA . GLU A 1 161 ? -2.704 0.466 -11.018 1.00 92.38 161 GLU A CA 1
ATOM 1185 C C . GLU A 1 161 ? -1.257 0.569 -11.525 1.00 92.38 161 GLU A C 1
ATOM 1187 O O . GLU A 1 161 ? -0.987 0.322 -12.700 1.00 92.38 161 GLU A O 1
ATOM 1192 N N . ARG A 1 162 ? -0.310 0.887 -10.635 1.00 90.88 162 ARG A N 1
ATOM 1193 C CA . ARG A 1 162 ? 1.118 1.037 -10.973 1.00 90.88 162 ARG A CA 1
ATOM 1194 C C . ARG A 1 162 ? 1.836 -0.298 -11.166 1.00 90.88 162 ARG A C 1
ATOM 1196 O O . ARG A 1 162 ? 2.880 -0.329 -11.818 1.00 90.88 162 ARG A O 1
ATOM 1203 N N . LEU A 1 163 ? 1.286 -1.372 -10.602 1.00 91.56 163 LEU A N 1
ATOM 1204 C CA . LEU A 1 163 ? 1.811 -2.735 -10.679 1.00 91.56 163 LEU A CA 1
ATOM 1205 C C . LEU A 1 163 ? 1.042 -3.629 -11.653 1.00 91.56 163 LEU A C 1
ATOM 1207 O O . LEU A 1 163 ? 1.417 -4.786 -11.814 1.00 91.56 163 LEU A O 1
ATOM 1211 N N . LYS A 1 164 ? 0.019 -3.115 -12.351 1.00 90.06 164 LYS A N 1
ATOM 1212 C CA . LYS A 1 164 ? -0.748 -3.880 -13.350 1.00 90.06 164 LYS A CA 1
ATOM 1213 C C . LYS A 1 164 ? 0.138 -4.597 -14.364 1.00 90.06 164 LYS A C 1
ATOM 1215 O O . LYS A 1 164 ? -0.137 -5.736 -14.708 1.00 90.06 164 LYS A O 1
ATOM 1220 N N . ALA A 1 165 ? 1.200 -3.940 -14.821 1.00 88.12 165 ALA A N 1
ATOM 1221 C CA . ALA A 1 165 ? 2.116 -4.504 -15.805 1.00 88.12 165 ALA A CA 1
ATOM 1222 C C . ALA A 1 165 ? 3.153 -5.479 -15.215 1.00 88.12 165 ALA A C 1
ATOM 1224 O O . ALA A 1 165 ? 3.909 -6.047 -15.991 1.00 88.12 165 ALA A O 1
ATOM 1225 N N . CYS A 1 166 ? 3.195 -5.672 -13.890 1.00 86.69 166 CYS A N 1
ATOM 1226 C CA . CYS A 1 166 ? 3.991 -6.715 -13.232 1.00 86.69 166 CYS A CA 1
ATOM 1227 C C . CYS A 1 166 ? 3.232 -8.047 -13.073 1.00 86.69 166 CYS A C 1
ATOM 1229 O O . CYS A 1 166 ? 3.810 -8.980 -12.525 1.00 86.69 166 CYS A O 1
ATOM 1231 N N . ASP A 1 167 ? 1.939 -8.119 -13.436 1.00 85.19 167 ASP A N 1
ATOM 1232 C CA . ASP A 1 167 ? 1.100 -9.325 -13.308 1.00 85.19 167 ASP A CA 1
ATOM 1233 C C . ASP A 1 167 ? 1.247 -10.041 -11.945 1.00 85.19 167 ASP A C 1
ATOM 1235 O O . ASP A 1 167 ? 1.444 -11.257 -11.867 1.00 85.19 167 ASP A O 1
ATOM 1239 N N . CYS A 1 168 ? 1.165 -9.276 -10.847 1.00 82.44 168 CYS A N 1
ATOM 1240 C CA . CYS A 1 168 ? 1.272 -9.810 -9.489 1.00 82.44 168 CYS A CA 1
ATOM 1241 C C . CYS A 1 168 ? 0.193 -10.887 -9.245 1.00 82.44 168 CYS A C 1
ATOM 1243 O O . CYS A 1 168 ? -0.998 -10.573 -9.244 1.00 82.44 168 CYS A O 1
ATOM 1245 N N . LYS A 1 169 ? 0.621 -12.143 -9.059 1.00 70.00 169 LYS A N 1
ATOM 1246 C CA . LYS A 1 169 ? -0.227 -13.323 -8.807 1.00 70.00 169 LYS A CA 1
ATOM 1247 C C . LYS A 1 169 ? -0.214 -13.751 -7.347 1.00 70.00 169 LYS A C 1
ATOM 1249 O O . LYS A 1 169 ? 0.862 -13.641 -6.714 1.00 70.00 169 LYS A O 1
#

pLDDT: mean 70.56, std 22.4, range [32.16, 97.81]

Sequence (169 aa):
MRRQLTACCLVCFAWGCAKDEPPPAPPVAPAQAEPSDEDQRPEKAAEEQEAPEAPAAGADLPKSTNGATATPQGGLKQDKRKEEPQFTDLKSAEKALIAADLELVDLLKGATALSDSDARCERACRAFASLERAAEGVCRLAGESDDKCSHARARVKVHSERLKACDCK

Radius of gyration: 31.4 Å; chains: 1; bounding box: 70×65×95 Å

Foldseek 3Di:
DDDDDDDDPDPDDDDDDDDPDDDDDDDDDDDDDDDDDDDDDDDDDDDDDDDDDDDDDDDDDDDDDDDDDDDDDDDDDPDDPPPPPQDPALVVLVVQLVVLLVQLCVLCPPHQADALPDPSLVVNLVSLVSLVVSLVNNCVHQHVPDPSNVVSVVSSVSSCVRSVNNPRD

Secondary structure (DSSP, 8-state):
-------S-----SS------PPPPPP---------------------------------------------S------S--------SHHHHHHHHHHHHHHHHHHTTT-SS--TT-TTHHHHHHHHHHHHHHHHHHHHHH-TTSHHHHHHHHHHHHHHHHHGGGT--